Protein AF-A0A3D5NPC2-F1 (afdb_monomer_lite)

Sequence (96 aa):
MADLQEDAGSDVLDEFKNRILSILTLPSSSNRIRNSLWKNYSNQLKRTNHPIREIRTPEDPTGDETLLLELKILEDESMKTRLFFGTSPVIYRNEK

Foldseek 3Di:
DDDDDPDDDPVRVVVVVVVVVVVVPDDDDLLVLLVLLCLLQVVCCVVPVDDDPLNDDSVDDDDPVSSVVSVVVSQVVCVVVVNHRPPRDDDDDPDD

Secondary structure (DSSP, 8-state):
-----TT--HHHHHHHHHHHHHHHHSPPPHHHHHHHHHHHHHHHHHHH----TTS--TTS---HHHHHHHHHHHHHHHHHHT--TT----------

Radius of gyration: 18.58 Å; chains: 1; bounding box: 34×36×50 Å

Structure (mmCIF, N/CA/C/O backbone):
data_AF-A0A3D5NPC2-F1
#
_entry.id   AF-A0A3D5NPC2-F1
#
loop_
_atom_site.group_PDB
_atom_site.id
_atom_site.type_symbol
_atom_site.label_atom_id
_atom_site.label_alt_id
_atom_site.label_comp_id
_atom_site.label_asym_id
_atom_site.label_entity_id
_atom_site.label_seq_id
_atom_site.pdbx_PDB_ins_code
_atom_site.Cartn_x
_atom_site.Cartn_y
_atom_site.Cartn_z
_atom_site.occupancy
_atom_site.B_iso_or_equiv
_atom_site.auth_seq_id
_atom_site.auth_comp_id
_atom_site.auth_asym_id
_atom_site.auth_atom_id
_atom_site.pdbx_PDB_model_num
ATOM 1 N N . MET A 1 1 ? 17.696 16.596 -15.141 1.00 37.50 1 MET A N 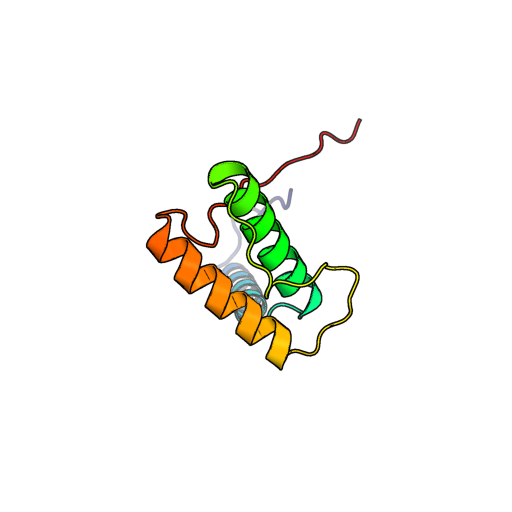1
ATOM 2 C CA . MET A 1 1 ? 16.575 16.098 -15.966 1.00 37.50 1 MET A CA 1
ATOM 3 C C . MET A 1 1 ? 17.201 15.392 -17.153 1.00 37.50 1 MET A C 1
ATOM 5 O O . MET A 1 1 ? 18.183 15.914 -17.658 1.00 37.50 1 MET A O 1
ATOM 9 N N . ALA A 1 2 ? 16.763 14.178 -17.490 1.00 49.12 2 ALA A N 1
ATOM 10 C CA . ALA A 1 2 ? 17.317 13.465 -18.638 1.00 49.12 2 ALA A CA 1
ATOM 11 C C . ALA A 1 2 ? 16.855 14.182 -19.912 1.00 49.12 2 ALA A C 1
ATOM 13 O O . ALA A 1 2 ? 15.656 14.237 -20.170 1.00 49.12 2 ALA A O 1
ATOM 14 N N . ASP A 1 3 ? 17.803 14.774 -20.632 1.00 58.31 3 ASP A N 1
ATOM 15 C CA . ASP A 1 3 ? 17.578 15.399 -21.932 1.00 58.31 3 ASP A CA 1
ATOM 16 C C . ASP A 1 3 ? 17.441 14.258 -22.946 1.00 58.31 3 ASP A C 1
ATOM 18 O O . ASP A 1 3 ? 18.428 13.634 -23.344 1.00 58.31 3 ASP A O 1
ATOM 22 N N . LEU A 1 4 ? 16.204 13.872 -23.256 1.00 59.00 4 LEU A N 1
ATOM 23 C CA . LEU A 1 4 ? 15.948 12.923 -24.334 1.00 59.00 4 LEU A CA 1
ATOM 24 C C . LEU A 1 4 ? 16.252 13.660 -25.640 1.00 59.00 4 LEU A C 1
ATOM 26 O O . LEU A 1 4 ? 15.588 14.645 -25.948 1.00 59.00 4 LEU A O 1
ATOM 30 N N . GLN A 1 5 ? 17.267 13.206 -26.379 1.00 63.44 5 GLN A N 1
ATOM 31 C CA . GLN A 1 5 ? 17.520 13.680 -27.742 1.00 63.44 5 GLN A CA 1
ATOM 32 C C . GLN A 1 5 ? 16.222 13.583 -28.553 1.00 63.44 5 GLN A C 1
ATOM 34 O O . GLN A 1 5 ? 15.597 12.522 -28.571 1.00 63.44 5 GLN A O 1
ATOM 39 N N . GLU A 1 6 ? 15.830 14.685 -29.201 1.00 65.44 6 GLU A N 1
ATOM 40 C CA . GLU A 1 6 ? 14.544 14.805 -29.910 1.00 65.44 6 GLU A CA 1
ATOM 41 C C . GLU A 1 6 ? 14.363 13.752 -31.024 1.00 65.44 6 GLU A C 1
ATOM 43 O O . GLU A 1 6 ? 13.231 13.405 -31.349 1.00 65.44 6 GLU A O 1
ATOM 48 N N . ASP A 1 7 ? 15.461 13.153 -31.502 1.00 66.94 7 ASP A N 1
ATOM 49 C CA . ASP A 1 7 ? 15.494 12.152 -32.576 1.00 66.94 7 ASP A CA 1
ATOM 50 C C . ASP A 1 7 ? 15.969 10.762 -32.100 1.00 66.94 7 ASP A C 1
ATOM 52 O O . ASP A 1 7 ? 16.794 10.103 -32.741 1.00 66.94 7 ASP A O 1
ATOM 56 N N . ALA A 1 8 ? 15.492 10.285 -30.947 1.00 69.12 8 ALA A N 1
ATOM 57 C CA . ALA A 1 8 ? 15.753 8.905 -30.534 1.00 69.12 8 ALA A CA 1
ATOM 58 C C . ALA A 1 8 ? 15.103 7.915 -31.525 1.00 69.12 8 ALA A C 1
ATOM 60 O O . ALA A 1 8 ? 13.882 7.880 -31.681 1.00 69.12 8 ALA A O 1
ATOM 61 N N . GLY A 1 9 ? 15.921 7.096 -32.197 1.00 83.81 9 GLY A N 1
ATOM 62 C CA . GLY A 1 9 ? 15.439 6.061 -33.118 1.00 83.81 9 GLY A CA 1
ATOM 63 C C . GLY A 1 9 ? 14.519 5.039 -32.435 1.00 83.81 9 GLY A C 1
ATOM 64 O O . GLY A 1 9 ? 14.616 4.819 -31.227 1.00 83.81 9 GLY A O 1
ATOM 65 N N . SER A 1 10 ? 13.642 4.388 -33.214 1.00 84.31 10 SER A N 1
ATOM 66 C CA . SER A 1 10 ? 12.626 3.444 -32.703 1.00 84.31 10 SER A CA 1
ATOM 67 C C . SER A 1 10 ? 13.206 2.384 -31.763 1.00 84.31 10 SER A C 1
ATOM 69 O O . SER A 1 10 ? 12.622 2.112 -30.719 1.00 84.31 10 SER A O 1
ATOM 71 N N . ASP A 1 11 ? 14.384 1.847 -32.084 1.00 86.31 11 ASP A N 1
ATOM 72 C CA . ASP A 1 11 ? 15.038 0.808 -31.280 1.00 86.31 11 ASP A CA 1
ATOM 73 C C . ASP A 1 11 ? 15.420 1.305 -29.874 1.00 86.31 11 ASP A C 1
ATOM 75 O O . ASP A 1 11 ? 15.277 0.584 -28.887 1.00 86.31 11 ASP A O 1
ATOM 79 N N . VAL A 1 12 ? 15.851 2.567 -29.762 1.00 88.50 12 VAL A N 1
ATOM 80 C CA . VAL A 1 12 ? 16.212 3.205 -28.485 1.00 88.50 12 VAL A CA 1
ATOM 81 C C . VAL A 1 12 ? 14.959 3.456 -27.645 1.00 88.50 12 VAL A C 1
ATOM 83 O O . VAL A 1 12 ? 14.952 3.214 -26.436 1.00 88.50 12 VAL A O 1
ATOM 86 N N . LEU A 1 13 ? 13.874 3.908 -28.280 1.00 88.69 13 LEU A N 1
ATOM 87 C CA . LEU A 1 13 ? 12.588 4.101 -27.607 1.00 88.69 13 LEU A CA 1
ATOM 88 C C . LEU A 1 13 ? 12.012 2.776 -27.094 1.00 88.69 13 LEU A C 1
ATOM 90 O O . LEU A 1 13 ? 11.504 2.726 -25.971 1.00 88.69 13 LEU A O 1
ATOM 94 N N . ASP A 1 14 ? 12.133 1.699 -27.871 1.00 92.06 14 ASP A N 1
ATOM 95 C CA . ASP A 1 14 ? 11.698 0.366 -27.459 1.00 92.06 14 ASP A CA 1
ATOM 96 C C . ASP A 1 14 ? 12.553 -0.195 -26.313 1.00 92.06 14 ASP A C 1
ATOM 98 O O . ASP A 1 14 ? 12.007 -0.799 -25.384 1.00 92.06 14 ASP A O 1
ATOM 102 N N . GLU A 1 15 ? 13.865 0.061 -26.291 1.00 92.56 15 GLU A N 1
ATOM 103 C CA . GLU A 1 15 ? 14.717 -0.278 -25.145 1.00 92.56 15 GLU A CA 1
ATOM 104 C C . GLU A 1 15 ? 14.242 0.434 -23.869 1.00 92.56 15 GLU A C 1
ATOM 106 O O . GLU A 1 15 ? 14.012 -0.211 -22.839 1.00 92.56 15 GLU A O 1
ATOM 111 N N . PHE A 1 16 ? 14.032 1.754 -23.928 1.00 92.12 16 PHE A N 1
ATOM 112 C CA . PHE A 1 16 ? 13.550 2.520 -22.777 1.00 92.12 16 PHE A CA 1
ATOM 113 C C . PHE A 1 16 ? 12.170 2.062 -22.322 1.00 92.12 16 PHE A C 1
ATOM 115 O O . PHE A 1 16 ? 11.951 1.894 -21.122 1.00 92.12 16 PHE A O 1
ATOM 122 N N . LYS A 1 17 ? 11.251 1.804 -23.255 1.00 91.56 17 LYS A N 1
ATOM 123 C CA . LYS A 1 17 ? 9.926 1.259 -22.953 1.00 91.56 17 LYS A CA 1
ATOM 124 C C . LYS A 1 17 ? 10.033 -0.070 -22.214 1.00 91.56 17 LYS A C 1
ATOM 126 O O . LYS A 1 17 ? 9.429 -0.218 -21.154 1.00 91.56 17 LYS A O 1
ATOM 131 N N . ASN A 1 18 ? 10.824 -1.012 -22.722 1.00 94.56 18 ASN A N 1
ATOM 132 C CA . ASN A 1 18 ? 11.011 -2.320 -22.091 1.00 94.56 18 ASN A CA 1
ATOM 133 C C . ASN A 1 18 ? 11.653 -2.197 -20.706 1.00 94.56 18 ASN A C 1
ATOM 135 O O . ASN A 1 18 ? 11.264 -2.901 -19.774 1.00 94.56 18 ASN A O 1
ATOM 139 N N . ARG A 1 19 ? 12.587 -1.260 -20.540 1.00 93.75 19 ARG A N 1
ATOM 140 C CA . ARG A 1 19 ? 13.241 -0.977 -19.261 1.00 93.75 19 ARG A CA 1
ATOM 141 C C . ARG A 1 19 ? 12.309 -0.308 -18.250 1.00 93.75 19 ARG A C 1
ATOM 143 O O . ARG A 1 19 ? 12.365 -0.624 -17.068 1.00 93.75 19 ARG A O 1
ATOM 150 N N . ILE A 1 20 ? 11.430 0.586 -18.691 1.00 92.88 20 ILE A N 1
ATOM 151 C CA . ILE A 1 20 ? 10.393 1.173 -17.834 1.00 92.88 20 ILE A CA 1
ATOM 152 C C . ILE A 1 20 ? 9.399 0.087 -17.418 1.00 92.88 20 ILE A C 1
ATOM 154 O O . ILE A 1 20 ? 9.105 -0.045 -16.232 1.00 92.88 20 ILE A O 1
ATOM 158 N N . LEU A 1 21 ? 8.916 -0.720 -18.367 1.00 92.06 21 LEU A N 1
ATOM 159 C CA . LEU A 1 21 ? 7.977 -1.807 -18.089 1.00 92.06 21 LEU A CA 1
ATOM 160 C C . LEU A 1 21 ? 8.567 -2.832 -17.120 1.00 92.06 21 LEU A C 1
ATOM 162 O O . LEU A 1 21 ? 7.885 -3.222 -16.176 1.00 92.06 21 LEU A O 1
ATOM 166 N N . SER A 1 22 ? 9.835 -3.215 -17.286 1.00 93.00 22 SER A N 1
ATOM 167 C CA . SER A 1 22 ? 10.483 -4.145 -16.360 1.00 93.00 22 SER A CA 1
ATOM 168 C C . SER A 1 22 ? 10.530 -3.579 -14.941 1.00 93.00 22 SER A C 1
ATOM 170 O O . SER A 1 22 ? 10.154 -4.276 -14.003 1.00 93.00 22 SER A O 1
ATOM 172 N N . ILE A 1 23 ? 10.861 -2.296 -14.772 1.00 89.38 23 ILE A N 1
ATOM 173 C CA . ILE A 1 23 ? 10.840 -1.628 -13.462 1.00 89.38 23 ILE A CA 1
ATOM 174 C C . ILE A 1 23 ? 9.426 -1.597 -12.867 1.00 89.38 23 ILE A C 1
ATOM 176 O O . ILE A 1 23 ? 9.267 -1.860 -11.677 1.00 89.38 23 ILE A O 1
ATOM 180 N N . LEU A 1 24 ? 8.400 -1.295 -13.669 1.00 85.88 24 LEU A N 1
ATOM 181 C CA . LEU A 1 24 ? 7.009 -1.221 -13.204 1.00 85.88 24 LEU A CA 1
ATOM 182 C C . LEU A 1 24 ? 6.444 -2.579 -12.766 1.00 85.88 24 LEU A C 1
ATOM 184 O O . LEU A 1 24 ? 5.524 -2.614 -11.953 1.00 85.88 24 LEU A O 1
ATOM 188 N N . THR A 1 25 ? 6.987 -3.684 -13.281 1.00 88.88 25 THR A N 1
ATOM 189 C CA . THR A 1 25 ? 6.574 -5.042 -12.886 1.00 88.88 25 THR A CA 1
ATOM 190 C C . THR A 1 25 ? 7.199 -5.510 -11.572 1.00 88.88 25 THR A C 1
ATOM 192 O O . THR A 1 25 ? 6.723 -6.482 -10.985 1.00 88.88 25 THR A O 1
ATOM 195 N N . LEU A 1 26 ? 8.253 -4.841 -11.091 1.00 87.56 26 LEU A N 1
ATOM 196 C CA . LEU A 1 26 ? 8.921 -5.237 -9.856 1.00 87.56 26 LEU A CA 1
ATOM 197 C C . LEU A 1 26 ? 8.034 -4.939 -8.638 1.00 87.56 26 LEU A C 1
ATOM 199 O O . LEU A 1 26 ? 7.528 -3.818 -8.501 1.00 87.56 26 LEU A O 1
ATOM 203 N N . PRO A 1 27 ? 7.879 -5.897 -7.705 1.00 86.56 27 PRO A N 1
ATOM 204 C CA . PRO A 1 27 ? 7.171 -5.631 -6.466 1.00 86.56 27 PRO A CA 1
ATOM 205 C C . PRO A 1 27 ? 7.912 -4.563 -5.659 1.00 86.56 27 PRO A C 1
ATOM 207 O O . PRO A 1 27 ? 9.143 -4.489 -5.631 1.00 86.56 27 PRO A O 1
ATOM 210 N N . SER A 1 28 ? 7.147 -3.731 -4.958 1.00 88.00 28 SER A N 1
ATOM 211 C CA . SER A 1 28 ? 7.729 -2.826 -3.970 1.00 88.00 28 SER A CA 1
ATOM 212 C C . SER A 1 28 ? 8.284 -3.616 -2.784 1.00 88.00 28 SER A C 1
ATOM 214 O O . SER A 1 28 ? 7.726 -4.636 -2.394 1.00 88.00 28 SER A O 1
ATOM 216 N N . SER A 1 29 ? 9.356 -3.117 -2.165 1.00 89.94 29 SER A N 1
ATOM 217 C CA . SER A 1 29 ? 9.873 -3.707 -0.926 1.00 89.94 29 SER A CA 1
ATOM 218 C C . SER A 1 29 ? 8.884 -3.537 0.233 1.00 89.94 29 SER A C 1
ATOM 220 O O . SER A 1 29 ? 8.191 -2.516 0.307 1.00 89.94 29 SER A O 1
ATOM 222 N N . SER A 1 30 ? 8.870 -4.471 1.193 1.00 88.94 30 SER A N 1
ATOM 223 C CA . SER A 1 30 ? 7.986 -4.403 2.371 1.00 88.94 30 SER A CA 1
ATOM 224 C C . SER A 1 30 ? 8.142 -3.083 3.136 1.00 88.94 30 SER A C 1
ATOM 226 O O . SER A 1 30 ? 7.156 -2.485 3.554 1.00 88.94 30 SER A O 1
ATOM 228 N N . ASN A 1 31 ? 9.361 -2.537 3.220 1.00 88.62 31 ASN A N 1
ATOM 229 C CA . ASN A 1 31 ? 9.606 -1.221 3.827 1.00 88.62 31 ASN A CA 1
ATOM 230 C C . ASN A 1 31 ? 8.933 -0.074 3.058 1.00 88.62 31 ASN A C 1
ATOM 232 O O . ASN A 1 31 ? 8.362 0.833 3.665 1.00 88.62 31 ASN A O 1
ATOM 236 N N . ARG A 1 32 ? 8.970 -0.100 1.720 1.00 88.94 32 ARG A N 1
ATOM 237 C CA . ARG A 1 32 ? 8.289 0.905 0.891 1.00 88.94 32 ARG A CA 1
ATOM 238 C C . ARG A 1 32 ? 6.774 0.819 1.067 1.00 88.94 32 ARG A C 1
ATOM 240 O O . ARG A 1 32 ? 6.120 1.856 1.166 1.00 88.94 32 ARG A O 1
ATOM 247 N N . ILE A 1 33 ? 6.241 -0.396 1.149 1.00 90.44 33 ILE A N 1
ATOM 248 C CA . ILE A 1 33 ? 4.817 -0.656 1.370 1.00 90.44 33 ILE A CA 1
ATOM 249 C C . ILE A 1 33 ? 4.392 -0.181 2.767 1.00 90.44 33 ILE A C 1
ATOM 251 O O . ILE A 1 33 ? 3.443 0.591 2.869 1.00 90.44 33 ILE A O 1
ATOM 255 N N . ARG A 1 34 ? 5.140 -0.518 3.827 1.00 91.50 34 ARG A N 1
ATOM 256 C CA . ARG A 1 34 ? 4.894 -0.051 5.205 1.00 91.50 34 ARG A CA 1
ATOM 257 C C . ARG A 1 34 ? 4.904 1.473 5.313 1.00 91.50 34 ARG A C 1
ATOM 259 O O . ARG A 1 34 ? 4.016 2.065 5.920 1.00 91.50 34 ARG A O 1
ATOM 266 N N . ASN A 1 35 ? 5.859 2.130 4.659 1.00 90.56 35 ASN A N 1
ATOM 267 C CA . ASN A 1 35 ? 5.896 3.592 4.602 1.00 90.56 35 ASN A CA 1
ATOM 268 C C . ASN A 1 35 ? 4.674 4.175 3.874 1.00 90.56 35 ASN A C 1
ATOM 270 O O . ASN A 1 35 ? 4.173 5.232 4.258 1.00 90.56 35 ASN A O 1
ATOM 274 N N . SER A 1 36 ? 4.188 3.507 2.824 1.00 90.50 36 SER A N 1
ATOM 275 C CA . SER A 1 36 ? 2.954 3.895 2.133 1.00 90.50 36 SER A CA 1
ATOM 276 C C . SER A 1 36 ? 1.726 3.728 3.031 1.00 90.50 36 SER A C 1
ATOM 278 O O . SER A 1 36 ? 0.939 4.668 3.158 1.00 90.50 36 SER A O 1
ATOM 280 N N . LEU A 1 37 ? 1.597 2.582 3.711 1.00 93.00 37 LEU A N 1
ATOM 281 C CA . LEU A 1 37 ? 0.553 2.316 4.706 1.00 93.00 37 LEU A CA 1
ATOM 282 C C . LEU A 1 37 ? 0.496 3.456 5.729 1.00 93.00 37 LEU A C 1
ATOM 284 O O . LEU A 1 37 ? -0.545 4.086 5.896 1.00 93.00 37 LEU A O 1
ATOM 288 N N . TRP A 1 38 ? 1.633 3.804 6.333 1.00 92.75 38 TRP A N 1
ATOM 289 C CA . TRP A 1 38 ? 1.700 4.832 7.372 1.00 92.75 38 TRP A CA 1
ATOM 290 C C . TRP A 1 38 ? 1.379 6.242 6.893 1.00 92.75 38 TRP A C 1
ATOM 292 O O . TRP A 1 38 ? 0.748 7.014 7.620 1.00 92.75 38 TRP A O 1
ATOM 302 N N . LYS A 1 39 ? 1.755 6.592 5.661 1.00 91.38 39 LYS A N 1
ATOM 303 C CA . LYS A 1 39 ? 1.352 7.866 5.048 1.00 91.38 39 LYS A CA 1
ATOM 304 C C . LYS A 1 39 ? -0.159 7.949 4.858 1.00 91.38 39 LYS A C 1
ATOM 306 O O . LYS A 1 39 ? -0.739 9.016 5.065 1.00 91.38 39 LYS A O 1
ATOM 311 N N . ASN A 1 40 ? -0.791 6.853 4.449 1.00 92.50 40 ASN A N 1
ATOM 312 C CA . ASN A 1 40 ? -2.241 6.779 4.279 1.00 92.50 40 ASN A CA 1
ATOM 313 C C . ASN A 1 40 ? -2.957 6.801 5.628 1.00 92.50 40 ASN A C 1
ATOM 315 O O . ASN A 1 40 ? -3.801 7.669 5.847 1.00 92.50 40 ASN A O 1
ATOM 319 N N . TYR A 1 41 ? -2.530 5.960 6.568 1.00 93.56 41 TYR A N 1
ATOM 320 C CA . TYR A 1 41 ? -3.090 5.914 7.912 1.00 93.56 41 TYR A CA 1
ATOM 321 C C . TYR A 1 41 ? -2.993 7.266 8.622 1.00 93.56 41 TYR A C 1
ATOM 323 O O . TYR A 1 41 ? -3.988 7.778 9.122 1.00 93.56 41 TYR A O 1
ATOM 331 N N . SER A 1 42 ? -1.826 7.914 8.588 1.00 92.25 42 SER A N 1
ATOM 332 C CA . SER A 1 42 ? -1.635 9.219 9.233 1.00 92.25 42 SER A CA 1
ATOM 333 C C . SER A 1 42 ? -2.535 10.307 8.640 1.00 92.25 42 SER A C 1
ATOM 335 O O . SER A 1 42 ? -3.001 11.185 9.363 1.00 92.25 42 SER A O 1
ATOM 337 N N . ASN A 1 43 ? -2.773 10.287 7.325 1.00 91.62 43 ASN A N 1
ATOM 338 C CA . ASN A 1 43 ? -3.689 11.225 6.675 1.00 91.62 43 ASN A CA 1
ATOM 339 C C . ASN A 1 43 ? -5.145 10.943 7.069 1.00 91.62 43 ASN A C 1
ATOM 341 O O . ASN A 1 43 ? -5.871 11.873 7.417 1.00 91.62 43 ASN A O 1
ATOM 345 N N . GLN A 1 44 ? -5.556 9.673 7.073 1.00 91.38 44 GLN A N 1
ATOM 346 C CA . GLN A 1 44 ? -6.889 9.274 7.514 1.00 91.38 44 GLN A CA 1
ATOM 347 C C . GLN A 1 44 ? -7.127 9.644 8.977 1.00 91.38 44 GLN A C 1
ATOM 349 O O . GLN A 1 44 ? -8.140 10.270 9.282 1.00 91.38 44 GLN A O 1
ATOM 354 N N . LEU A 1 45 ? -6.184 9.335 9.868 1.00 92.69 45 LEU A N 1
ATOM 355 C CA . LEU A 1 45 ? -6.264 9.659 11.290 1.00 92.69 45 LEU A CA 1
ATOM 356 C C . LEU A 1 45 ? -6.461 11.161 11.505 1.00 92.69 45 LEU A C 1
ATOM 358 O O . LEU A 1 45 ? -7.358 11.559 12.238 1.00 92.69 45 LEU A O 1
ATOM 362 N N . LYS A 1 46 ? -5.694 12.005 10.806 1.00 91.31 46 LYS A N 1
ATOM 363 C CA . LYS A 1 46 ? -5.833 13.470 10.885 1.00 91.31 46 LYS A CA 1
ATOM 364 C C . LYS A 1 46 ? -7.190 13.980 10.403 1.00 91.31 46 LYS A C 1
ATOM 366 O O . LYS A 1 46 ? -7.662 14.996 10.897 1.00 91.31 46 LYS A O 1
ATOM 371 N N . ARG A 1 47 ? -7.790 13.324 9.408 1.00 90.12 47 ARG A N 1
ATOM 372 C CA . ARG A 1 47 ? -9.066 13.750 8.810 1.00 90.12 47 ARG A CA 1
ATOM 373 C C . ARG A 1 47 ? -10.285 13.227 9.562 1.00 90.12 47 ARG A C 1
ATOM 375 O O . ARG A 1 47 ? -11.319 13.882 9.555 1.00 90.12 47 ARG A O 1
ATOM 382 N N . THR A 1 48 ? -10.170 12.055 10.176 1.00 90.62 48 THR A N 1
ATOM 383 C CA . THR A 1 48 ? -11.293 11.346 10.811 1.00 90.62 48 THR A CA 1
ATOM 384 C C . THR A 1 48 ? -11.253 11.396 12.334 1.00 90.62 48 THR A C 1
ATOM 386 O O . THR A 1 48 ? -12.276 11.149 12.963 1.00 90.62 48 THR A O 1
ATOM 389 N N . ASN A 1 49 ? -10.092 11.688 12.937 1.00 91.88 49 ASN A N 1
ATOM 390 C CA . ASN A 1 49 ? -9.825 11.506 14.369 1.00 91.88 49 ASN A CA 1
ATOM 391 C C . ASN A 1 49 ? -10.202 10.104 14.886 1.00 91.88 49 ASN A C 1
ATOM 393 O O . ASN A 1 49 ? -10.490 9.928 16.070 1.00 91.88 49 ASN A O 1
ATOM 397 N N . HIS A 1 50 ? -10.186 9.099 14.005 1.00 90.31 50 HIS A N 1
ATOM 398 C CA . HIS A 1 50 ? -10.532 7.725 14.332 1.00 90.31 50 HIS A CA 1
ATOM 399 C C . HIS A 1 50 ? -9.284 6.830 14.263 1.00 90.31 50 HIS A C 1
ATOM 401 O O . HIS A 1 50 ? -8.841 6.484 13.165 1.00 90.31 50 HIS A O 1
ATOM 407 N N . PRO A 1 51 ? -8.667 6.489 15.410 1.00 93.12 51 PRO A N 1
ATOM 408 C CA . PRO A 1 51 ? -7.512 5.601 15.436 1.00 93.12 51 PRO A CA 1
ATOM 409 C C . PRO A 1 51 ? -7.920 4.144 15.200 1.00 93.12 51 PRO A C 1
ATOM 411 O O . PRO A 1 51 ? -8.854 3.646 15.828 1.00 93.12 51 PRO A O 1
ATOM 414 N N . ILE A 1 52 ? -7.157 3.457 14.350 1.00 93.12 52 ILE A N 1
ATOM 415 C CA . ILE A 1 52 ? -7.290 2.023 14.072 1.00 93.12 52 ILE A CA 1
ATOM 416 C C . ILE A 1 52 ? -6.224 1.319 14.910 1.00 93.12 52 ILE A C 1
ATOM 418 O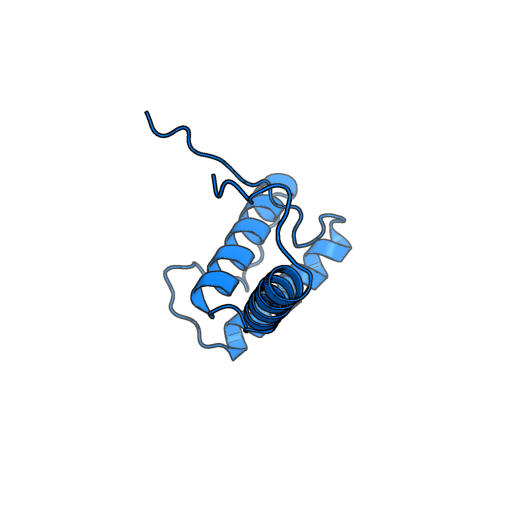 O . ILE A 1 52 ? -5.030 1.557 14.724 1.00 93.12 52 ILE A O 1
ATOM 422 N N . ARG A 1 53 ? -6.640 0.501 15.880 1.00 91.25 53 ARG A N 1
ATOM 423 C CA . ARG A 1 53 ? -5.730 -0.098 16.878 1.00 91.25 53 ARG A CA 1
ATOM 424 C C . ARG A 1 53 ? -4.859 -1.204 16.291 1.00 91.25 53 ARG A C 1
ATOM 426 O O . ARG A 1 53 ? -3.814 -1.527 16.843 1.00 91.25 53 ARG A O 1
ATOM 433 N N . GLU A 1 54 ? -5.317 -1.783 15.197 1.00 92.31 54 GLU A N 1
ATOM 434 C CA . GLU A 1 54 ? -4.718 -2.904 14.497 1.00 92.31 54 GLU A CA 1
ATOM 435 C C . GLU A 1 54 ? -3.505 -2.488 13.656 1.00 92.31 54 GLU A C 1
ATOM 437 O O . GLU A 1 54 ? -2.696 -3.345 13.314 1.00 92.31 54 GLU A O 1
ATOM 442 N N . ILE A 1 55 ? -3.354 -1.191 13.354 1.00 92.19 55 ILE A N 1
ATOM 443 C CA . ILE A 1 55 ? -2.217 -0.657 12.595 1.00 92.19 55 ILE A CA 1
ATOM 444 C C . ILE A 1 55 ? -1.074 -0.325 13.557 1.00 92.19 55 ILE A C 1
ATOM 446 O O . ILE A 1 55 ? -1.175 0.594 14.376 1.00 92.19 55 ILE A O 1
ATOM 450 N N . ARG A 1 56 ? 0.036 -1.058 13.440 1.00 89.88 56 ARG A N 1
ATOM 451 C CA . ARG A 1 56 ? 1.218 -0.915 14.300 1.00 89.88 56 ARG A CA 1
ATOM 452 C C . ARG A 1 56 ? 2.167 0.159 13.811 1.00 89.88 56 ARG A C 1
ATOM 454 O O . ARG A 1 56 ? 2.217 0.449 12.620 1.00 89.88 56 ARG A O 1
ATOM 461 N N . THR A 1 57 ? 2.948 0.722 14.732 1.00 86.19 57 THR A N 1
ATOM 462 C CA . THR A 1 57 ? 3.945 1.768 14.458 1.00 86.19 57 THR A CA 1
ATOM 463 C C . THR A 1 57 ? 5.033 1.300 13.485 1.00 86.19 57 THR A C 1
ATOM 465 O O . THR A 1 57 ? 5.391 0.123 13.507 1.00 86.19 57 THR A O 1
ATOM 468 N N . PRO A 1 58 ? 5.594 2.187 12.636 1.00 82.62 58 PRO A N 1
ATOM 469 C CA . PRO A 1 58 ? 6.609 1.790 11.657 1.00 82.62 58 PRO A CA 1
ATOM 470 C C . PRO A 1 58 ? 7.877 1.213 12.297 1.00 82.62 58 PRO A C 1
ATOM 472 O O . PRO A 1 58 ? 8.606 0.472 11.639 1.00 82.62 58 PRO A O 1
ATOM 475 N N . GLU A 1 59 ? 8.149 1.581 13.552 1.00 81.75 59 GLU A N 1
ATOM 476 C CA . GLU A 1 59 ? 9.306 1.137 14.328 1.00 81.75 59 GLU A CA 1
ATOM 477 C C . GLU A 1 59 ? 9.162 -0.298 14.859 1.00 81.75 59 GLU A C 1
ATOM 479 O O . GLU A 1 59 ? 10.148 -0.855 15.336 1.00 81.75 59 GLU A O 1
ATOM 484 N N . ASP A 1 60 ? 7.971 -0.905 14.767 1.00 78.12 60 ASP A N 1
ATOM 485 C CA . ASP A 1 60 ? 7.742 -2.308 15.122 1.00 78.12 60 ASP A CA 1
ATOM 486 C C . ASP A 1 60 ? 7.896 -3.182 13.859 1.00 78.12 60 ASP A C 1
ATOM 488 O O . ASP A 1 60 ? 7.051 -3.119 12.956 1.00 78.12 60 ASP A O 1
ATOM 492 N N . PRO A 1 61 ? 8.986 -3.960 13.713 1.00 63.81 61 PRO A N 1
ATOM 493 C CA . PRO A 1 61 ? 9.208 -4.767 12.522 1.00 63.81 61 PRO A CA 1
ATOM 494 C C . PRO A 1 61 ? 8.167 -5.888 12.430 1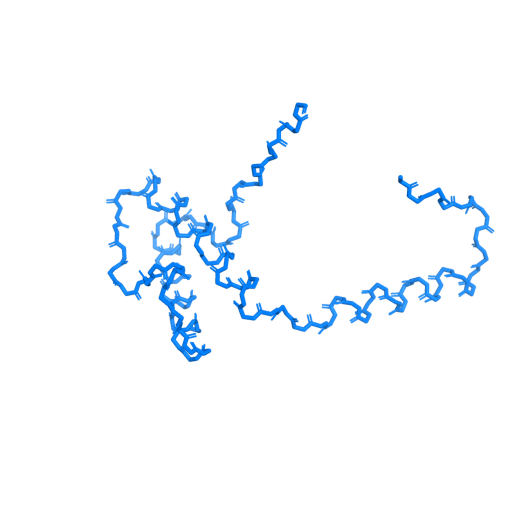.00 63.81 61 PRO A C 1
ATOM 496 O O . PRO A 1 61 ? 8.261 -6.925 13.083 1.00 63.81 61 PRO A O 1
ATOM 499 N N . THR A 1 62 ? 7.172 -5.682 11.571 1.00 68.81 62 THR A N 1
ATOM 500 C CA . THR A 1 62 ? 6.133 -6.666 11.262 1.00 68.81 62 THR A CA 1
ATOM 501 C C . THR A 1 62 ? 6.539 -7.606 10.125 1.00 68.81 62 THR A C 1
ATOM 503 O O . THR A 1 62 ? 7.238 -7.207 9.190 1.00 68.81 62 THR A O 1
ATOM 506 N N . GLY A 1 63 ? 6.081 -8.860 10.186 1.00 85.38 63 GLY A N 1
ATOM 507 C CA . GLY A 1 63 ? 6.159 -9.789 9.055 1.00 85.38 63 GLY A CA 1
ATOM 508 C C . GLY A 1 63 ? 5.211 -9.391 7.916 1.00 85.38 63 GLY A C 1
ATOM 509 O O . GLY A 1 63 ? 4.286 -8.599 8.118 1.00 85.38 63 GLY A O 1
ATOM 510 N N . ASP A 1 64 ? 5.424 -9.957 6.727 1.00 86.38 64 ASP A N 1
ATOM 511 C CA . ASP A 1 64 ? 4.646 -9.614 5.527 1.00 86.38 64 ASP A CA 1
ATOM 512 C C . ASP A 1 64 ? 3.144 -9.920 5.683 1.00 86.38 64 ASP A C 1
ATOM 514 O O . ASP A 1 64 ? 2.310 -9.144 5.224 1.00 86.38 64 ASP A O 1
ATOM 518 N N . GLU A 1 65 ? 2.772 -10.988 6.396 1.00 90.38 65 GLU A N 1
ATOM 519 C CA . GLU A 1 65 ? 1.364 -11.328 6.671 1.00 90.38 65 GLU A CA 1
ATOM 520 C C . GLU A 1 65 ? 0.647 -10.245 7.486 1.00 90.38 65 GLU A C 1
ATOM 522 O O . GLU A 1 65 ? -0.481 -9.860 7.173 1.00 90.38 65 GLU A O 1
ATOM 527 N N . THR A 1 66 ? 1.316 -9.710 8.508 1.00 91.81 66 THR A N 1
ATOM 528 C CA . THR A 1 66 ? 0.779 -8.613 9.318 1.00 91.81 66 THR A CA 1
ATOM 529 C C . THR A 1 66 ? 0.614 -7.357 8.473 1.00 91.81 66 THR A C 1
ATOM 531 O O . THR A 1 66 ? -0.431 -6.718 8.538 1.00 91.81 66 THR A O 1
ATOM 534 N N . LEU A 1 67 ? 1.601 -7.036 7.630 1.00 91.56 67 LEU A N 1
ATOM 535 C CA . LEU A 1 67 ? 1.528 -5.883 6.733 1.00 91.56 67 LEU A CA 1
ATOM 536 C C . LEU A 1 67 ? 0.352 -6.000 5.750 1.00 91.56 67 LEU A C 1
ATOM 538 O O . LEU A 1 67 ? -0.346 -5.018 5.500 1.00 91.56 67 LEU A O 1
ATOM 542 N N . LEU A 1 68 ? 0.098 -7.198 5.215 1.00 92.31 68 LEU A N 1
ATOM 543 C CA . LEU A 1 68 ? -1.059 -7.464 4.356 1.00 92.31 68 LEU A CA 1
ATOM 544 C C . LEU A 1 68 ? -2.386 -7.259 5.097 1.00 92.31 68 LEU A C 1
ATOM 546 O O . LEU A 1 68 ? -3.310 -6.659 4.544 1.00 92.31 68 LEU A O 1
ATOM 550 N N . LEU A 1 69 ? -2.482 -7.720 6.347 1.00 94.81 69 LEU A N 1
ATOM 551 C CA . LEU A 1 69 ? -3.670 -7.516 7.174 1.00 94.81 69 LEU A CA 1
ATOM 552 C C . LEU A 1 69 ? -3.910 -6.025 7.452 1.00 94.81 69 LEU A C 1
ATOM 554 O O . LEU A 1 69 ? -5.032 -5.548 7.296 1.00 94.81 69 LEU A O 1
ATOM 558 N N . GLU A 1 70 ? -2.863 -5.283 7.812 1.00 94.56 70 GLU A N 1
ATOM 559 C CA . GLU A 1 70 ? -2.936 -3.841 8.067 1.00 94.56 70 GLU A CA 1
ATOM 560 C C . GLU A 1 70 ? -3.386 -3.059 6.825 1.00 94.56 70 GLU A C 1
ATOM 562 O O . GLU A 1 70 ? -4.226 -2.163 6.932 1.00 94.56 70 GLU A O 1
ATOM 567 N N . LEU A 1 71 ? -2.874 -3.416 5.640 1.00 93.94 71 LEU A N 1
ATOM 568 C CA . LEU A 1 71 ? -3.296 -2.823 4.366 1.00 93.94 71 LEU A CA 1
ATOM 569 C C . LEU A 1 71 ? -4.785 -3.044 4.108 1.00 93.94 71 LEU A C 1
ATOM 571 O O . LEU A 1 71 ? -5.490 -2.090 3.787 1.00 93.94 71 LEU A O 1
ATOM 575 N N . LYS A 1 72 ? -5.261 -4.279 4.292 1.00 94.94 72 LYS A N 1
ATOM 576 C CA . LYS A 1 72 ? -6.671 -4.626 4.098 1.00 94.94 72 LYS A CA 1
ATOM 577 C C . LYS A 1 72 ? -7.581 -3.859 5.055 1.00 94.94 72 LYS A C 1
ATOM 579 O O . LYS A 1 72 ? -8.577 -3.290 4.626 1.00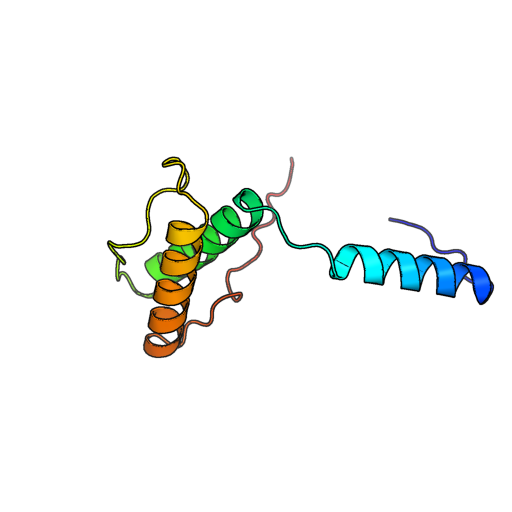 94.94 72 LYS A O 1
ATOM 584 N N . ILE A 1 73 ? -7.227 -3.815 6.340 1.00 95.25 73 ILE A N 1
ATOM 585 C CA . ILE A 1 73 ? -8.002 -3.086 7.354 1.00 95.25 73 ILE A CA 1
ATOM 586 C C . ILE A 1 73 ? -8.104 -1.610 6.979 1.00 95.25 73 ILE A C 1
ATOM 588 O O . ILE A 1 73 ? -9.187 -1.027 7.027 1.00 95.25 73 ILE A O 1
ATOM 592 N N . LEU A 1 74 ? -6.981 -1.002 6.593 1.00 94.12 74 LEU A N 1
ATOM 593 C CA . LEU A 1 74 ? -6.975 0.402 6.226 1.00 94.12 74 LEU A CA 1
ATOM 594 C C . LEU A 1 74 ? -7.800 0.658 4.962 1.00 94.12 74 LEU A C 1
ATOM 596 O O . LEU A 1 74 ? -8.512 1.653 4.913 1.00 94.12 74 LEU A O 1
ATOM 600 N N . GLU A 1 75 ? -7.745 -0.226 3.967 1.00 93.75 75 GLU A N 1
ATOM 601 C CA . GLU A 1 75 ? -8.577 -0.138 2.765 1.00 93.75 75 GLU A CA 1
ATOM 602 C C . GLU A 1 75 ? -10.075 -0.226 3.100 1.00 93.75 75 GLU A C 1
ATOM 604 O O . GLU A 1 75 ? -10.848 0.642 2.680 1.00 93.75 75 GLU A O 1
ATOM 609 N N . ASP A 1 76 ? -10.485 -1.187 3.926 1.00 93.44 76 ASP A N 1
ATOM 610 C CA . ASP A 1 76 ? -11.879 -1.342 4.355 1.00 93.44 76 ASP A CA 1
ATOM 611 C C . ASP A 1 76 ? -12.381 -0.095 5.111 1.00 93.44 76 ASP A C 1
ATOM 613 O O . ASP A 1 76 ? -13.488 0.399 4.869 1.00 93.44 76 ASP A O 1
ATOM 617 N N . GLU A 1 77 ? -11.559 0.473 5.996 1.00 91.88 77 GLU A N 1
ATOM 618 C CA . GLU A 1 77 ? -11.875 1.718 6.708 1.00 91.88 77 GLU A CA 1
ATOM 619 C C . GLU A 1 77 ? -11.891 2.944 5.782 1.00 91.88 77 GLU A C 1
ATOM 621 O O . GLU A 1 77 ? -12.734 3.838 5.923 1.00 91.88 77 GLU A O 1
ATOM 626 N N . SER A 1 78 ? -11.004 2.980 4.789 1.00 89.00 78 SER A N 1
ATOM 627 C CA . SER A 1 78 ? -10.935 4.037 3.775 1.00 89.00 78 SER A CA 1
ATOM 628 C C . SER A 1 78 ? -12.246 4.136 2.982 1.00 89.00 78 SER A C 1
ATOM 630 O O . SER A 1 78 ? -12.752 5.234 2.726 1.00 89.00 78 SER A O 1
ATOM 632 N N . MET A 1 79 ? -12.857 2.984 2.681 1.00 88.44 79 MET A N 1
ATOM 633 C CA . MET A 1 79 ? -14.137 2.890 1.978 1.00 88.44 79 MET A CA 1
ATOM 634 C C . MET A 1 79 ? -15.296 3.399 2.838 1.00 88.44 79 MET A C 1
ATOM 636 O O . MET A 1 79 ? -16.136 4.161 2.354 1.00 88.44 79 MET A O 1
ATOM 640 N N . LYS A 1 80 ? -15.322 3.051 4.131 1.00 89.44 80 LYS A N 1
ATOM 641 C CA . LYS A 1 80 ? -16.347 3.531 5.078 1.00 89.44 80 LYS A CA 1
ATOM 642 C C . LYS A 1 80 ? -16.279 5.044 5.273 1.00 89.44 80 LYS A C 1
ATOM 644 O O . LYS A 1 80 ? -17.306 5.718 5.319 1.00 89.44 80 LYS A O 1
ATOM 649 N N . THR A 1 81 ? -15.066 5.582 5.362 1.00 85.00 81 THR A N 1
ATOM 650 C CA . THR A 1 81 ? -14.810 7.005 5.632 1.00 85.00 81 THR A CA 1
ATOM 651 C C . THR A 1 81 ? -14.783 7.878 4.373 1.00 85.00 81 THR A C 1
ATOM 653 O O . THR A 1 81 ? -14.654 9.098 4.484 1.00 85.00 81 THR A O 1
ATOM 656 N N . ARG A 1 82 ? -14.943 7.286 3.177 1.00 84.12 82 ARG A N 1
ATOM 657 C CA . ARG A 1 82 ? -14.817 7.948 1.861 1.00 84.12 82 ARG A CA 1
ATOM 658 C C . ARG A 1 82 ? -13.472 8.668 1.671 1.00 84.12 82 ARG A C 1
ATOM 660 O O . ARG A 1 82 ? -13.392 9.681 0.975 1.00 84.12 82 ARG A O 1
ATOM 667 N N . LEU A 1 83 ? -12.413 8.152 2.288 1.00 84.62 83 LEU A N 1
ATOM 668 C CA . LEU A 1 83 ? -11.048 8.664 2.183 1.00 84.62 83 LEU A CA 1
ATOM 669 C C . LEU A 1 83 ? -10.164 7.623 1.517 1.00 84.62 83 LEU A C 1
ATOM 671 O O . LEU A 1 83 ? -9.485 6.880 2.204 1.00 84.62 83 LEU A O 1
ATOM 675 N N . PHE A 1 84 ? -10.161 7.582 0.186 1.00 83.12 84 PHE A N 1
ATOM 676 C CA . PHE A 1 84 ? -9.495 6.518 -0.567 1.00 83.12 84 PHE A CA 1
ATOM 677 C C . PHE A 1 84 ? -8.007 6.348 -0.237 1.00 83.12 84 PHE A C 1
ATOM 679 O O . PHE A 1 84 ? -7.243 7.319 -0.150 1.00 83.12 84 PHE A O 1
ATOM 686 N N . PHE A 1 85 ? -7.588 5.087 -0.148 1.00 80.69 85 PHE A N 1
ATOM 687 C CA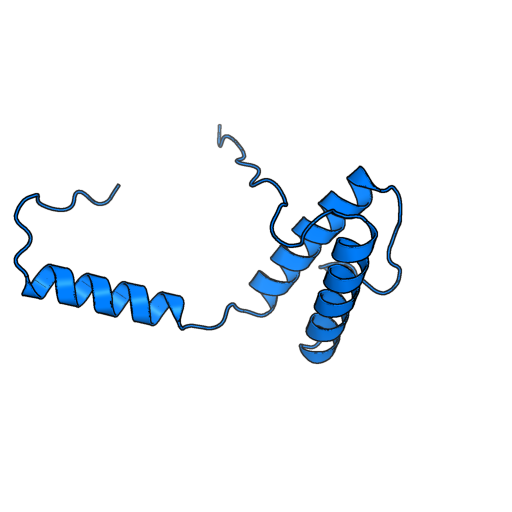 . PHE A 1 85 ? -6.183 4.711 -0.080 1.00 80.69 85 PHE A CA 1
ATOM 688 C C . PHE A 1 85 ? -5.433 5.211 -1.329 1.00 80.69 85 PHE A C 1
ATOM 690 O O . PHE A 1 85 ? -5.940 5.148 -2.446 1.00 80.69 85 PHE A O 1
ATOM 697 N N . GLY A 1 86 ? -4.235 5.767 -1.142 1.00 79.50 86 GLY A N 1
ATOM 698 C CA . GLY A 1 86 ? -3.440 6.375 -2.216 1.00 79.50 86 GLY A CA 1
ATOM 699 C C . GLY A 1 86 ? -3.687 7.871 -2.451 1.00 79.50 86 GLY A C 1
ATOM 700 O O . GLY A 1 86 ? -3.032 8.459 -3.306 1.00 79.50 86 GLY A O 1
ATOM 701 N N . THR A 1 87 ? -4.569 8.518 -1.680 1.00 82.25 87 THR A N 1
ATOM 702 C CA . THR A 1 87 ? -4.844 9.970 -1.793 1.00 82.25 87 THR A CA 1
ATOM 703 C C . THR A 1 87 ? -4.017 10.840 -0.848 1.00 82.25 87 THR A C 1
ATOM 705 O O . THR A 1 87 ? -4.192 12.062 -0.806 1.00 82.25 87 THR A O 1
ATOM 708 N N . SER A 1 88 ? -3.112 10.240 -0.070 1.00 82.00 88 SER A N 1
ATOM 709 C CA . SER A 1 88 ? -2.233 11.008 0.808 1.00 82.00 88 SER A CA 1
ATOM 710 C C . SER A 1 88 ? -1.352 11.975 0.013 1.00 82.00 88 SER A C 1
ATOM 712 O O . SER A 1 88 ? -0.695 11.557 -0.943 1.00 82.00 88 SER A O 1
ATOM 714 N N . PRO A 1 89 ? -1.288 13.258 0.414 1.00 79.81 89 PRO A N 1
ATOM 715 C CA . PRO A 1 89 ? -0.511 14.254 -0.307 1.00 79.81 89 PRO A CA 1
ATOM 716 C C . PRO A 1 89 ? 0.987 13.938 -0.252 1.00 79.81 89 PRO A C 1
ATOM 718 O O . PRO A 1 89 ? 1.522 13.528 0.783 1.00 79.81 89 PRO A O 1
ATOM 721 N N . VAL A 1 90 ? 1.681 14.184 -1.364 1.00 77.75 90 VAL A N 1
ATOM 722 C CA . VAL A 1 90 ? 3.145 14.142 -1.415 1.00 77.75 90 VAL A CA 1
ATOM 723 C C . VAL A 1 90 ? 3.674 15.448 -0.832 1.00 77.75 90 VAL A C 1
ATOM 725 O O . VAL A 1 90 ? 3.528 16.512 -1.427 1.00 77.75 90 VAL A O 1
ATOM 728 N N . ILE A 1 91 ? 4.264 15.371 0.361 1.00 76.06 91 ILE A N 1
ATOM 729 C CA . ILE A 1 91 ? 4.866 16.530 1.022 1.00 76.06 91 ILE A CA 1
ATOM 730 C C . ILE A 1 91 ? 6.310 16.660 0.536 1.00 76.06 91 ILE A C 1
ATOM 732 O O . ILE A 1 91 ? 7.175 15.884 0.944 1.00 76.06 91 ILE A O 1
ATOM 736 N N . TYR A 1 92 ? 6.568 17.648 -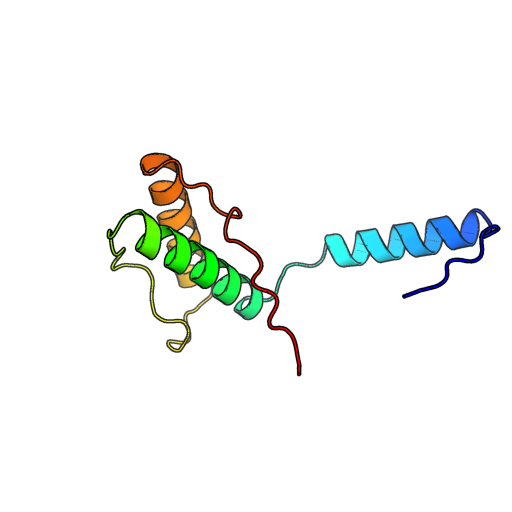0.316 1.00 77.81 92 TYR A N 1
ATOM 737 C CA . TYR A 1 92 ? 7.925 18.048 -0.675 1.00 77.81 92 TYR A CA 1
ATOM 738 C C . TYR A 1 92 ? 8.486 18.918 0.451 1.00 77.81 92 TYR A C 1
ATOM 740 O O . TYR A 1 92 ? 7.925 19.966 0.776 1.00 77.81 92 TYR A O 1
ATOM 748 N N . ARG A 1 93 ? 9.576 18.481 1.085 1.00 75.50 93 ARG A N 1
ATOM 749 C CA . ARG A 1 93 ? 10.384 19.392 1.899 1.00 75.50 93 ARG A CA 1
ATOM 750 C C . ARG A 1 93 ? 11.223 20.211 0.929 1.00 75.50 93 ARG A C 1
ATOM 752 O O . ARG A 1 93 ? 11.970 19.629 0.153 1.00 75.50 93 ARG A O 1
ATOM 759 N N . ASN A 1 94 ? 11.092 21.534 0.975 1.00 69.62 94 ASN A N 1
ATOM 760 C CA . ASN A 1 94 ? 12.077 22.402 0.344 1.00 69.62 94 ASN A CA 1
ATOM 761 C C . ASN A 1 94 ? 13.401 22.161 1.074 1.00 69.62 94 ASN A C 1
ATOM 763 O O . ASN A 1 94 ? 13.532 22.538 2.242 1.00 69.62 94 ASN A O 1
ATOM 767 N N . GLU A 1 95 ? 14.334 21.471 0.425 1.00 63.50 95 GLU A N 1
ATOM 768 C CA . GLU A 1 95 ? 15.722 21.455 0.870 1.00 63.50 95 GLU A CA 1
ATOM 769 C C . GLU A 1 95 ? 16.232 22.896 0.750 1.00 63.50 95 GLU A C 1
ATOM 771 O O . GLU A 1 95 ? 16.123 23.515 -0.310 1.00 63.50 95 GLU A O 1
ATOM 776 N N . LYS A 1 96 ? 16.633 23.467 1.888 1.00 51.78 96 LYS A N 1
ATOM 777 C CA . LYS A 1 96 ? 17.270 24.782 1.963 1.00 51.78 96 LYS A CA 1
ATOM 778 C C . LYS A 1 96 ? 18.755 24.646 1.683 1.00 51.78 96 LYS A C 1
ATOM 780 O O . LYS A 1 96 ? 19.331 23.662 2.197 1.00 51.78 96 LYS A O 1
#

pLDDT: mean 85.04, std 11.21, range [37.5, 95.25]